Protein AF-A0A6S7J6U7-F1 (afdb_monomer_lite)

Secondary structure (DSSP, 8-state):
-------HHHHHHHHHHHHHH--HHHHHHHHHHH-TTSPPPPHHHHHHHHHHHHHHS--S-GGGGTSSHHHHHHHHHGGG---TTSSSPPPTT-GGGSHIIIIIHHHHHHHHHHS--SSHHHHHT-HHHHHHHH--S--SSS--

Sequence (144 aa):
MVGVQFTTEQHTFLVLEYNKTRSPGRVIERFEERFPDRQPPCTRTILRNFAKYSTHGTSLNRNVGHSGRRHRLQELFRNRVIAFGQPREWPPRSPDLTPCDFFLWGYLKSRVYQTPPQNLEDLRNTESLQKCIHCRGTWFAESC

Radius of gyration: 25.53 Å; chains: 1; bounding box: 52×45×57 Å

Foldseek 3Di:
DPPDDDDQVLLVLLQVQCVVPVDLVRSQVVSCVVCVVDDGDDPVVSVVSNVVCVVPVGSDDPCPPPPPPVVVCCVVQPPNDEDPPDPRHDDPPCLCPDCCSNPVVVVLVVQCVVPPDPDPVSNVPRPSVVVVVPPPDDPDDDDD

Organism: Paramuricea clavata (NCBI:txid317549)

Structure (mmCIF, N/CA/C/O backbone):
data_AF-A0A6S7J6U7-F1
#
_entry.id   AF-A0A6S7J6U7-F1
#
loop_
_atom_site.group_PDB
_atom_site.id
_atom_site.type_symbol
_atom_site.label_atom_id
_atom_site.label_alt_id
_atom_site.label_comp_id
_atom_site.label_asym_id
_atom_site.label_entity_id
_atom_site.label_seq_id
_atom_site.pdbx_PDB_ins_code
_atom_site.Cartn_x
_atom_site.Cartn_y
_atom_site.Cartn_z
_atom_site.occupancy
_atom_site.B_iso_or_equiv
_atom_site.auth_seq_id
_atom_site.auth_comp_id
_atom_site.auth_asym_id
_atom_site.auth_atom_id
_atom_site.pdbx_PDB_model_num
ATOM 1 N N . MET A 1 1 ? 8.834 -22.323 -10.442 1.00 35.00 1 MET A N 1
ATOM 2 C CA . MET A 1 1 ? 9.709 -21.133 -10.349 1.00 35.00 1 MET A CA 1
ATOM 3 C C . MET A 1 1 ? 9.106 -20.177 -9.332 1.00 35.00 1 MET A C 1
ATOM 5 O O . MET A 1 1 ? 8.071 -19.585 -9.613 1.00 35.00 1 MET A O 1
ATOM 9 N N . VAL A 1 2 ? 9.677 -20.090 -8.130 1.00 41.09 2 VAL A N 1
ATOM 10 C CA . VAL A 1 2 ? 9.230 -19.122 -7.118 1.00 41.09 2 VAL A CA 1
ATOM 11 C C . VAL A 1 2 ? 9.641 -17.737 -7.616 1.00 41.09 2 VAL A C 1
ATOM 13 O O . VAL A 1 2 ? 10.824 -17.479 -7.810 1.00 41.09 2 VAL A O 1
ATOM 16 N N . GLY A 1 3 ? 8.671 -16.878 -7.930 1.00 55.16 3 GLY A N 1
ATOM 17 C CA . GLY A 1 3 ? 8.959 -15.528 -8.409 1.00 55.16 3 GLY A CA 1
ATOM 18 C C . GLY A 1 3 ? 9.721 -14.742 -7.345 1.00 55.16 3 GLY A C 1
ATOM 19 O O . GLY A 1 3 ? 9.276 -14.691 -6.198 1.00 55.16 3 GLY A O 1
ATOM 20 N N . VAL A 1 4 ? 10.849 -14.136 -7.724 1.00 65.62 4 VAL A N 1
ATOM 21 C CA . VAL A 1 4 ? 11.633 -13.254 -6.850 1.00 65.62 4 VAL A CA 1
ATOM 22 C C . VAL A 1 4 ? 10.710 -12.142 -6.344 1.00 65.62 4 VAL A C 1
ATOM 24 O O . VAL A 1 4 ? 10.208 -11.331 -7.124 1.00 65.62 4 VAL A O 1
ATOM 27 N N . GLN A 1 5 ? 10.420 -12.151 -5.042 1.00 71.00 5 GLN A N 1
ATOM 28 C CA . GLN A 1 5 ? 9.595 -11.128 -4.406 1.00 71.00 5 GLN A CA 1
ATOM 29 C C . GLN A 1 5 ? 10.475 -9.903 -4.147 1.00 71.00 5 GLN A C 1
ATOM 31 O O . GLN A 1 5 ? 11.359 -9.933 -3.287 1.00 71.00 5 GLN A O 1
ATOM 36 N N . PHE A 1 6 ? 10.244 -8.836 -4.910 1.00 80.50 6 PHE A N 1
ATOM 37 C CA . PHE A 1 6 ? 10.862 -7.538 -4.656 1.00 80.50 6 PHE A CA 1
ATOM 38 C C . PHE A 1 6 ? 10.165 -6.846 -3.482 1.00 80.50 6 PHE A C 1
ATOM 40 O O . PHE A 1 6 ? 8.946 -6.946 -3.309 1.00 80.50 6 PHE A O 1
ATOM 47 N N . THR A 1 7 ? 10.940 -6.128 -2.673 1.00 87.31 7 THR A N 1
ATOM 48 C CA . THR A 1 7 ? 10.410 -5.319 -1.570 1.00 87.31 7 THR A CA 1
ATOM 49 C C . THR A 1 7 ? 9.679 -4.080 -2.098 1.00 87.31 7 THR A C 1
ATOM 51 O O . THR A 1 7 ? 9.798 -3.701 -3.265 1.00 87.31 7 THR A O 1
ATOM 54 N N . THR A 1 8 ? 8.914 -3.408 -1.234 1.00 85.69 8 THR A N 1
ATOM 55 C CA . THR A 1 8 ? 8.260 -2.132 -1.578 1.00 85.69 8 THR A CA 1
ATOM 56 C C . THR A 1 8 ? 9.268 -1.065 -2.006 1.00 85.69 8 THR A C 1
ATOM 58 O O . THR A 1 8 ? 9.010 -0.322 -2.953 1.00 85.69 8 THR A O 1
ATOM 61 N N . GLU A 1 9 ? 10.422 -1.006 -1.341 1.00 89.75 9 GLU A N 1
ATOM 62 C CA . GLU A 1 9 ? 11.507 -0.090 -1.695 1.00 89.75 9 GLU A CA 1
ATOM 63 C C . GLU A 1 9 ? 12.023 -0.376 -3.108 1.00 89.75 9 GLU A C 1
ATOM 65 O O . GLU A 1 9 ? 12.062 0.524 -3.944 1.00 89.75 9 GLU A O 1
ATOM 70 N N . GLN A 1 10 ? 12.309 -1.644 -3.413 1.00 91.19 10 GLN A N 1
ATOM 71 C CA . GLN A 1 10 ? 12.780 -2.062 -4.732 1.00 91.19 10 GLN A CA 1
ATOM 72 C C . GLN A 1 10 ? 11.751 -1.744 -5.819 1.00 91.19 10 GLN A C 1
ATOM 74 O O . GLN A 1 10 ? 12.098 -1.148 -6.831 1.00 91.19 10 GLN A O 1
ATOM 79 N N . HIS A 1 11 ? 10.467 -2.051 -5.609 1.00 90.81 11 HIS A N 1
ATOM 80 C CA . HIS A 1 11 ? 9.417 -1.675 -6.562 1.00 90.81 11 HIS A CA 1
ATOM 81 C C . HIS A 1 11 ? 9.345 -0.162 -6.797 1.00 90.81 11 HIS A C 1
ATOM 83 O O . HIS A 1 11 ? 9.161 0.276 -7.932 1.00 90.81 11 HIS A O 1
ATOM 89 N N . THR A 1 12 ? 9.490 0.632 -5.736 1.00 91.94 12 THR A N 1
ATOM 90 C CA . THR A 1 12 ? 9.458 2.096 -5.825 1.00 91.94 12 THR A CA 1
ATOM 91 C C . THR A 1 12 ? 10.659 2.614 -6.610 1.00 91.94 12 THR A C 1
ATOM 93 O O . THR A 1 12 ? 10.487 3.434 -7.510 1.00 91.94 12 THR A O 1
ATOM 96 N N . PHE A 1 13 ? 11.846 2.063 -6.358 1.00 94.81 13 PHE A N 1
ATOM 97 C CA . PHE A 1 13 ? 13.054 2.372 -7.115 1.00 94.81 13 PHE A CA 1
ATOM 98 C C . PHE A 1 13 ? 12.871 2.119 -8.618 1.00 94.81 13 PHE A C 1
ATOM 100 O O . PHE A 1 13 ? 13.121 3.014 -9.422 1.00 94.81 13 PHE A O 1
ATOM 107 N N . LEU A 1 14 ? 12.357 0.943 -9.003 1.00 94.00 14 LEU A N 1
ATOM 108 C CA . LEU A 1 14 ? 12.155 0.597 -10.418 1.00 94.00 14 LEU A CA 1
ATOM 109 C C . LEU A 1 14 ? 11.232 1.580 -11.136 1.00 94.00 14 LEU A C 1
ATOM 111 O O . LEU A 1 14 ? 11.512 1.977 -12.265 1.00 94.00 14 LEU A O 1
ATOM 115 N N . VAL A 1 15 ? 10.135 1.973 -10.488 1.00 93.81 15 VAL A N 1
ATOM 116 C CA . VAL A 1 15 ? 9.171 2.918 -11.062 1.00 93.81 15 VAL A CA 1
ATOM 117 C C . VAL A 1 15 ? 9.792 4.306 -11.212 1.00 93.81 15 VAL A C 1
ATOM 119 O O . VAL A 1 15 ? 9.669 4.912 -12.277 1.00 93.81 15 VAL A O 1
ATOM 122 N N . LEU A 1 16 ? 10.466 4.806 -10.173 1.00 94.06 16 LEU A N 1
ATOM 123 C CA . LEU A 1 16 ? 11.051 6.147 -10.176 1.00 94.06 16 LEU A CA 1
ATOM 124 C C . LEU A 1 16 ? 12.191 6.272 -11.189 1.00 94.06 16 LEU A C 1
ATOM 126 O O . LEU A 1 16 ? 12.216 7.228 -11.963 1.00 94.06 16 LEU A O 1
ATOM 130 N N . GLU A 1 17 ? 13.105 5.305 -11.226 1.00 96.12 17 GLU A N 1
ATOM 131 C CA . GLU A 1 17 ? 14.232 5.341 -12.158 1.00 96.12 17 GLU A CA 1
ATOM 132 C C . GLU A 1 17 ? 13.782 5.143 -13.606 1.00 96.12 17 GLU A C 1
ATOM 134 O O . GLU A 1 17 ? 14.288 5.821 -14.504 1.00 96.12 17 GLU A O 1
ATOM 139 N N . TYR A 1 18 ? 12.773 4.300 -13.852 1.00 95.88 18 TYR A N 1
ATOM 140 C CA . TYR A 1 18 ? 12.205 4.174 -15.192 1.00 95.88 18 TYR A CA 1
ATOM 141 C C . TYR A 1 18 ? 11.491 5.457 -15.631 1.00 95.88 18 TYR A C 1
ATOM 143 O O . TYR A 1 18 ? 11.615 5.859 -16.787 1.00 95.88 18 TYR A O 1
ATOM 151 N N . ASN A 1 19 ? 10.795 6.147 -14.722 1.00 94.19 19 ASN A N 1
ATOM 152 C CA . ASN A 1 19 ? 10.131 7.409 -15.046 1.00 94.19 19 ASN A CA 1
ATOM 153 C C . ASN A 1 19 ? 11.130 8.508 -15.449 1.00 94.19 19 ASN A C 1
ATOM 155 O O . ASN A 1 19 ? 10.842 9.284 -16.358 1.00 94.19 19 ASN A O 1
ATOM 159 N N . LYS A 1 20 ? 12.310 8.538 -14.812 1.00 94.56 20 LYS A N 1
ATOM 160 C CA . LYS A 1 20 ? 13.395 9.484 -15.127 1.00 94.56 20 LYS A CA 1
ATOM 161 C C . LYS A 1 20 ? 14.112 9.154 -16.435 1.00 94.56 20 LYS A C 1
ATOM 163 O O . LYS A 1 20 ? 14.378 10.045 -17.230 1.00 94.56 20 LYS A O 1
ATOM 168 N N . THR A 1 21 ? 14.471 7.887 -16.636 1.00 94.00 21 THR A N 1
ATOM 169 C CA . THR A 1 21 ? 15.404 7.484 -17.704 1.00 94.00 21 THR A CA 1
ATOM 170 C C . THR A 1 21 ? 14.715 6.953 -1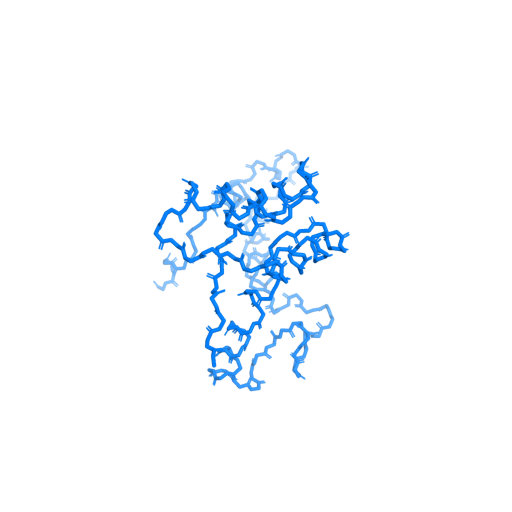8.957 1.00 94.00 21 THR A C 1
ATOM 172 O O . THR A 1 21 ? 15.333 6.921 -20.017 1.00 94.00 21 THR A O 1
ATOM 175 N N . ARG A 1 22 ? 13.464 6.480 -18.840 1.00 94.50 22 ARG A N 1
ATOM 176 C CA . ARG A 1 22 ? 12.705 5.763 -19.884 1.00 94.50 22 ARG A CA 1
ATOM 177 C C . ARG A 1 22 ? 13.464 4.590 -20.525 1.00 94.50 22 ARG A C 1
ATOM 179 O O . ARG A 1 22 ? 13.072 4.108 -21.584 1.00 94.50 22 ARG A O 1
ATOM 186 N N . SER A 1 23 ? 14.507 4.082 -19.865 1.00 95.81 23 SER A N 1
ATOM 187 C CA . SER A 1 23 ? 15.387 3.033 -20.380 1.00 95.81 23 SER A CA 1
ATOM 188 C C . SER A 1 23 ? 15.525 1.900 -19.362 1.00 95.81 23 SER A C 1
ATOM 190 O O . SER A 1 23 ? 16.107 2.108 -18.297 1.00 95.81 23 SER A O 1
ATOM 192 N N . PRO A 1 24 ? 15.044 0.679 -19.666 1.00 95.00 24 PRO A N 1
ATOM 193 C CA . PRO A 1 24 ? 15.195 -0.459 -18.764 1.00 95.00 24 PRO A CA 1
ATOM 194 C C . PRO A 1 24 ? 16.659 -0.795 -18.466 1.00 95.00 24 PRO A C 1
ATOM 196 O O . PRO A 1 24 ? 16.960 -1.176 -17.344 1.00 95.00 24 PRO A O 1
ATOM 199 N N . GLY A 1 25 ? 17.567 -0.615 -19.433 1.00 95.62 25 GLY A N 1
ATOM 200 C CA . GLY A 1 25 ? 18.998 -0.872 -19.236 1.00 95.62 25 GLY A CA 1
ATOM 201 C C . GLY A 1 25 ? 19.612 0.028 -18.161 1.00 95.62 25 GLY A C 1
ATOM 202 O O . GLY A 1 25 ? 20.305 -0.463 -17.279 1.00 95.62 25 GLY A O 1
ATOM 203 N N . ARG A 1 26 ? 19.265 1.323 -18.159 1.00 95.69 26 ARG A N 1
ATOM 204 C CA . ARG A 1 26 ? 19.715 2.271 -17.122 1.00 95.69 26 ARG A CA 1
ATOM 205 C C . ARG A 1 26 ? 19.124 1.972 -15.749 1.00 95.69 26 ARG A C 1
ATOM 207 O O . ARG A 1 26 ? 19.777 2.191 -14.736 1.00 95.69 26 ARG A O 1
ATOM 214 N N . VAL A 1 27 ? 17.891 1.472 -15.707 1.00 96.25 27 VAL A N 1
ATOM 215 C CA . VAL A 1 27 ? 17.259 1.047 -14.451 1.00 96.25 27 VAL A CA 1
ATOM 216 C C . VAL A 1 27 ? 17.956 -0.183 -13.879 1.00 96.25 27 VAL A C 1
ATOM 218 O O . VAL A 1 27 ? 18.118 -0.249 -12.669 1.00 96.25 27 VAL A O 1
ATOM 221 N N . ILE A 1 28 ? 18.371 -1.133 -14.724 1.00 95.38 28 ILE A N 1
ATOM 222 C CA . ILE A 1 28 ? 19.113 -2.330 -14.301 1.00 95.38 28 ILE A CA 1
ATOM 223 C C . ILE A 1 28 ? 20.473 -1.935 -13.730 1.00 95.38 28 ILE A C 1
ATOM 225 O O . ILE A 1 28 ? 20.745 -2.269 -12.585 1.00 95.38 28 ILE A O 1
ATOM 229 N N . GLU A 1 29 ? 21.255 -1.152 -14.477 1.00 95.19 29 GLU A N 1
ATOM 230 C CA . GLU A 1 29 ? 22.570 -0.646 -14.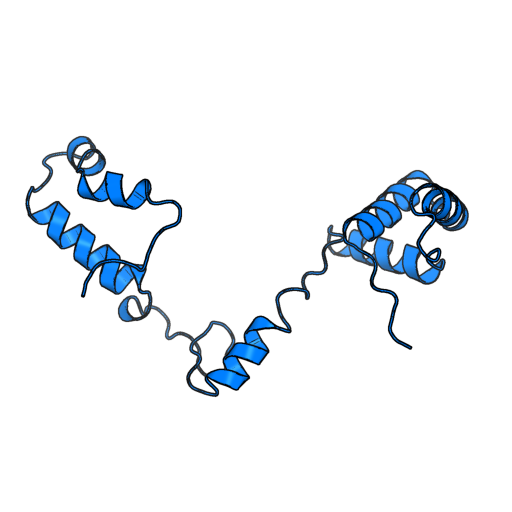051 1.00 95.19 29 GLU A CA 1
ATOM 231 C C . GLU A 1 29 ? 22.484 0.037 -12.675 1.00 95.19 29 GLU A C 1
ATOM 233 O O . GLU A 1 29 ? 23.140 -0.368 -11.718 1.00 95.19 29 GLU A O 1
ATOM 238 N N . ARG A 1 30 ? 21.560 0.994 -12.515 1.00 95.19 30 ARG A N 1
ATOM 239 C CA . ARG A 1 30 ? 21.362 1.689 -11.232 1.00 95.19 30 ARG A CA 1
ATOM 240 C C . ARG A 1 30 ? 20.801 0.793 -10.129 1.00 95.19 30 ARG A C 1
ATOM 242 O O . ARG A 1 30 ? 21.010 1.067 -8.948 1.00 95.19 30 ARG A O 1
ATOM 249 N N . PHE A 1 31 ? 20.038 -0.241 -10.480 1.00 95.38 31 PHE A N 1
ATOM 250 C CA . PHE A 1 31 ? 19.523 -1.198 -9.503 1.00 95.38 31 PHE A CA 1
ATOM 251 C C . PHE A 1 31 ? 20.649 -2.066 -8.947 1.00 95.38 31 PHE A C 1
ATOM 253 O O . PHE A 1 31 ? 20.678 -2.294 -7.742 1.00 95.38 31 PHE A O 1
ATOM 260 N N . GLU A 1 32 ? 21.573 -2.508 -9.798 1.00 94.88 32 GLU A N 1
ATOM 261 C CA . GLU A 1 32 ? 22.758 -3.275 -9.403 1.00 94.88 32 GLU A CA 1
ATOM 262 C C . GLU A 1 32 ? 23.684 -2.445 -8.507 1.00 94.88 32 GLU A C 1
ATOM 264 O O . GLU A 1 32 ? 24.123 -2.933 -7.469 1.00 94.88 32 GLU A O 1
ATOM 269 N N . GLU A 1 33 ? 23.891 -1.165 -8.836 1.00 94.25 33 GLU A N 1
ATOM 270 C CA . GLU A 1 33 ? 24.649 -0.231 -7.990 1.00 94.25 33 GLU A CA 1
ATOM 271 C C . GLU A 1 33 ? 24.011 -0.046 -6.605 1.00 94.25 33 GLU A C 1
ATOM 273 O O . GLU A 1 33 ? 24.702 0.039 -5.589 1.00 94.25 33 GLU A O 1
ATOM 278 N N . ARG A 1 34 ? 22.676 0.042 -6.547 1.00 93.94 34 ARG A N 1
ATOM 279 C CA . ARG A 1 34 ? 21.947 0.335 -5.306 1.00 93.94 34 ARG A CA 1
ATOM 280 C C . ARG A 1 34 ? 21.697 -0.901 -4.441 1.00 93.94 34 ARG A C 1
ATOM 282 O O . ARG A 1 34 ? 21.610 -0.768 -3.221 1.00 93.94 34 ARG A O 1
ATOM 289 N N . PHE A 1 35 ? 21.535 -2.071 -5.052 1.00 93.81 35 PHE A N 1
ATOM 290 C CA . PHE A 1 35 ? 21.178 -3.323 -4.385 1.00 93.81 35 PHE A CA 1
ATOM 291 C C . PHE A 1 35 ? 22.108 -4.468 -4.836 1.00 93.81 35 PHE A C 1
ATOM 293 O O . PHE A 1 35 ? 21.640 -5.399 -5.495 1.00 93.81 35 PHE A O 1
ATOM 300 N N . PRO A 1 36 ? 23.400 -4.444 -4.454 1.00 88.94 36 PRO A N 1
ATOM 301 C CA . PRO A 1 36 ? 24.400 -5.403 -4.940 1.00 88.94 36 PRO A CA 1
ATOM 302 C C . PRO A 1 36 ? 24.113 -6.855 -4.522 1.00 88.94 36 PRO A C 1
ATOM 304 O O . PRO A 1 36 ? 24.426 -7.787 -5.256 1.00 88.94 36 PRO A O 1
ATOM 307 N N . ASP A 1 37 ? 23.443 -7.067 -3.385 1.00 89.38 37 ASP A N 1
ATOM 308 C CA . ASP A 1 37 ? 23.092 -8.405 -2.875 1.00 89.38 37 ASP A CA 1
ATOM 309 C C . ASP A 1 37 ? 21.868 -9.031 -3.569 1.00 89.38 37 ASP A C 1
ATOM 311 O O . ASP A 1 37 ? 21.345 -10.068 -3.144 1.00 89.38 37 ASP A O 1
ATOM 315 N N . ARG A 1 38 ? 21.317 -8.374 -4.594 1.00 86.69 38 ARG A N 1
ATOM 316 C CA . ARG A 1 38 ? 20.059 -8.774 -5.228 1.00 86.69 38 ARG A CA 1
ATOM 317 C C . ARG A 1 38 ? 20.245 -9.025 -6.708 1.00 86.69 38 ARG A C 1
ATOM 319 O O . ARG A 1 38 ? 20.919 -8.286 -7.409 1.00 86.69 38 ARG A O 1
ATOM 326 N N . GLN A 1 39 ? 19.553 -10.053 -7.198 1.00 88.06 39 GLN A N 1
ATOM 327 C CA . GLN A 1 39 ? 19.504 -10.300 -8.631 1.00 88.06 39 GLN A CA 1
ATOM 328 C C . GLN A 1 39 ? 18.808 -9.138 -9.355 1.00 88.06 39 GLN A C 1
ATOM 330 O O . GLN A 1 39 ? 17.720 -8.719 -8.928 1.00 88.06 39 GLN A O 1
ATOM 335 N N . PRO A 1 40 ? 19.394 -8.652 -10.462 1.00 89.62 40 PRO A N 1
ATOM 336 C CA . PRO A 1 40 ? 18.820 -7.577 -11.246 1.00 89.62 40 PRO A CA 1
ATOM 337 C C . PRO A 1 40 ? 17.470 -7.989 -11.849 1.00 89.62 40 PRO A C 1
ATOM 339 O O . PRO A 1 40 ? 17.278 -9.129 -12.289 1.00 89.62 40 PRO A O 1
ATOM 342 N N . PRO A 1 41 ? 16.494 -7.072 -11.894 1.00 91.62 41 PRO A N 1
ATOM 343 C CA . PRO A 1 41 ? 15.209 -7.335 -12.512 1.00 91.62 41 PRO A CA 1
ATOM 344 C C . PRO A 1 41 ? 15.345 -7.391 -14.031 1.00 91.62 41 PRO A C 1
ATOM 346 O O . PRO A 1 41 ? 15.969 -6.542 -14.658 1.00 91.62 41 PRO A O 1
ATOM 349 N N . CYS A 1 42 ? 14.652 -8.334 -14.660 1.00 92.62 42 CYS A N 1
ATOM 350 C CA . CYS A 1 42 ? 14.546 -8.332 -16.113 1.00 92.62 42 CYS A CA 1
ATOM 351 C C . CYS A 1 42 ? 13.661 -7.177 -16.620 1.00 92.62 42 CYS A C 1
ATOM 353 O O . CYS A 1 42 ? 12.756 -6.698 -15.925 1.00 92.62 42 CYS A O 1
ATOM 355 N N . THR A 1 43 ? 13.844 -6.794 -17.885 1.00 93.25 43 THR A N 1
ATOM 356 C CA . THR A 1 43 ? 13.076 -5.730 -18.556 1.00 93.25 43 THR A CA 1
ATOM 357 C C . THR A 1 43 ? 11.564 -5.898 -18.412 1.00 93.25 43 THR A C 1
ATOM 359 O O . THR A 1 43 ? 10.857 -4.941 -18.098 1.00 93.25 43 THR A O 1
ATOM 362 N N . ARG A 1 44 ? 11.052 -7.129 -18.561 1.00 93.94 44 ARG A N 1
ATOM 363 C CA . ARG A 1 44 ? 9.622 -7.437 -18.384 1.00 93.94 44 ARG A CA 1
ATOM 364 C C . ARG A 1 44 ? 9.127 -7.057 -16.985 1.00 93.94 44 ARG A C 1
ATOM 366 O O . ARG A 1 44 ? 8.018 -6.547 -16.852 1.00 93.94 44 ARG A O 1
ATOM 373 N N . THR A 1 45 ? 9.933 -7.285 -15.950 1.00 92.00 45 THR A N 1
ATOM 374 C CA . THR A 1 45 ? 9.586 -6.935 -14.566 1.00 92.00 45 THR A CA 1
ATOM 375 C C . THR A 1 45 ? 9.517 -5.426 -14.376 1.00 92.00 45 THR A C 1
ATOM 377 O O . THR A 1 45 ? 8.570 -4.946 -13.755 1.00 92.00 45 THR A O 1
ATOM 380 N N . ILE A 1 46 ? 10.466 -4.676 -14.938 1.00 93.12 46 ILE A N 1
ATOM 381 C CA . ILE A 1 46 ? 10.497 -3.207 -14.862 1.00 93.12 46 ILE A CA 1
ATOM 382 C C . ILE A 1 46 ? 9.245 -2.623 -15.523 1.00 93.12 46 ILE A C 1
ATOM 384 O O . ILE A 1 46 ? 8.486 -1.892 -14.886 1.00 93.12 46 ILE A O 1
ATOM 388 N N . LEU A 1 47 ? 8.971 -3.030 -16.765 1.00 94.00 47 LEU A N 1
ATOM 389 C CA . LEU A 1 47 ? 7.823 -2.545 -17.534 1.00 94.00 47 LEU A CA 1
ATOM 390 C C . LEU A 1 47 ? 6.489 -2.919 -16.878 1.00 94.00 47 LEU A C 1
ATOM 392 O O . LEU A 1 47 ? 5.592 -2.085 -16.788 1.00 94.00 47 LEU A O 1
ATOM 396 N N . ARG A 1 48 ? 6.361 -4.146 -16.357 1.00 91.19 48 ARG A N 1
ATOM 397 C CA . ARG A 1 48 ? 5.156 -4.582 -15.636 1.00 91.19 48 ARG A CA 1
ATOM 398 C C . ARG A 1 48 ? 4.911 -3.745 -14.381 1.00 91.19 48 ARG A C 1
ATOM 400 O O . ARG A 1 48 ? 3.769 -3.381 -14.111 1.00 91.19 48 ARG A O 1
ATOM 407 N N . ASN A 1 49 ? 5.956 -3.452 -13.608 1.00 89.69 49 ASN A N 1
ATOM 408 C CA . ASN A 1 49 ? 5.834 -2.620 -12.412 1.00 89.69 49 ASN A CA 1
ATOM 409 C C . ASN A 1 49 ? 5.448 -1.181 -12.761 1.00 89.69 49 ASN A C 1
ATOM 411 O O . ASN A 1 49 ? 4.558 -0.622 -12.120 1.00 89.69 49 ASN A O 1
ATOM 415 N N . PHE A 1 50 ? 6.042 -0.615 -13.812 1.00 92.75 50 PHE A N 1
ATOM 416 C CA . PHE A 1 50 ? 5.677 0.712 -14.291 1.00 92.75 50 PHE A CA 1
ATOM 417 C C . PHE A 1 50 ? 4.231 0.770 -14.799 1.00 92.75 50 PHE A C 1
ATOM 419 O O . PHE A 1 50 ? 3.479 1.642 -14.380 1.00 92.75 50 PHE A O 1
ATOM 426 N N . ALA A 1 51 ? 3.797 -0.189 -15.622 1.00 90.69 51 ALA A N 1
ATOM 427 C CA . ALA A 1 51 ? 2.416 -0.260 -16.104 1.00 90.69 51 ALA A CA 1
ATOM 428 C C . ALA A 1 51 ? 1.412 -0.383 -14.946 1.00 90.69 51 ALA A C 1
ATOM 430 O O . ALA A 1 51 ? 0.384 0.300 -14.916 1.00 90.69 51 ALA A O 1
ATOM 431 N N . LYS A 1 52 ? 1.741 -1.205 -13.940 1.00 87.44 52 LYS A N 1
ATOM 432 C CA . LYS A 1 52 ? 0.934 -1.342 -12.725 1.00 87.44 52 LYS A CA 1
ATOM 433 C C . LYS A 1 52 ? 0.818 -0.012 -11.979 1.00 87.44 52 LYS A C 1
ATOM 435 O O . LYS A 1 52 ? -0.297 0.362 -11.615 1.00 87.44 52 LYS A O 1
ATOM 440 N N . TYR A 1 53 ? 1.933 0.696 -11.791 1.00 89.38 53 TYR A N 1
ATOM 441 C CA . TYR A 1 53 ? 1.951 2.022 -11.174 1.00 89.38 53 TYR A CA 1
ATOM 442 C C . TYR A 1 53 ? 1.155 3.042 -11.992 1.00 89.38 53 TYR A C 1
ATOM 444 O O . TYR A 1 53 ? 0.314 3.731 -11.431 1.00 89.38 53 TYR A O 1
ATOM 452 N N . SER A 1 54 ? 1.338 3.080 -13.312 1.00 87.44 54 SER A N 1
ATOM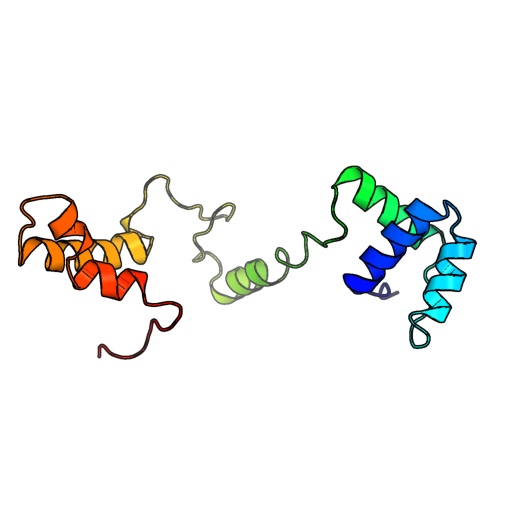 453 C CA . SER A 1 54 ? 0.618 3.993 -14.205 1.00 87.44 54 SER A CA 1
ATOM 454 C C . SER A 1 54 ? -0.897 3.788 -14.159 1.00 87.44 54 SER A C 1
ATOM 456 O O . SER A 1 54 ? -1.644 4.739 -14.344 1.00 87.44 54 SER A O 1
ATOM 458 N N . THR A 1 55 ? -1.351 2.556 -13.915 1.00 87.56 55 THR A N 1
ATOM 459 C CA . THR A 1 55 ? -2.781 2.224 -13.840 1.00 87.56 55 THR A CA 1
ATOM 460 C C . THR A 1 55 ? -3.372 2.530 -12.460 1.00 87.56 55 THR A C 1
ATOM 462 O O . THR A 1 55 ? -4.489 3.023 -12.359 1.00 87.56 55 THR A O 1
ATOM 465 N N . HIS A 1 56 ? -2.648 2.219 -11.380 1.00 83.25 56 HIS A N 1
ATOM 466 C CA . HIS A 1 56 ? -3.198 2.239 -10.015 1.00 83.25 56 HIS A CA 1
ATOM 467 C C . HIS A 1 56 ? -2.703 3.407 -9.153 1.00 83.25 56 HIS A C 1
ATOM 469 O O . HIS A 1 56 ? -3.151 3.551 -8.016 1.00 83.25 56 HIS A O 1
ATOM 475 N N . GLY A 1 57 ? -1.725 4.177 -9.630 1.00 84.25 57 GLY A N 1
ATOM 476 C CA . GLY A 1 57 ? -1.047 5.230 -8.871 1.00 84.25 57 GLY A CA 1
ATOM 477 C C . GLY A 1 57 ? -0.223 4.724 -7.681 1.00 84.25 57 GLY A C 1
ATOM 478 O O . GLY A 1 57 ? 0.187 5.516 -6.838 1.00 84.25 57 GLY A O 1
ATOM 479 N N . THR A 1 58 ? 0.003 3.410 -7.553 1.00 80.38 58 THR A N 1
ATOM 480 C CA . THR A 1 58 ? 0.700 2.834 -6.395 1.00 80.38 58 THR A CA 1
ATOM 481 C C . THR A 1 58 ? 1.560 1.624 -6.754 1.00 80.38 58 THR A C 1
ATOM 483 O O . THR A 1 58 ? 1.160 0.758 -7.534 1.00 80.38 58 THR A O 1
ATOM 486 N N . SER A 1 59 ? 2.753 1.562 -6.156 1.00 75.56 59 SER A N 1
ATOM 487 C CA . SER A 1 59 ? 3.658 0.406 -6.185 1.00 75.56 59 SER A CA 1
ATOM 488 C C . SER A 1 59 ? 3.322 -0.631 -5.103 1.00 75.56 59 SER A C 1
ATOM 490 O O . SER A 1 59 ? 3.864 -1.738 -5.117 1.00 75.56 59 SER A O 1
ATOM 492 N N . LEU A 1 60 ? 2.402 -0.315 -4.180 1.00 68.44 60 LEU A N 1
ATOM 493 C CA . LEU A 1 60 ? 2.020 -1.207 -3.090 1.00 68.44 60 LEU A CA 1
ATOM 494 C C . LEU A 1 60 ? 1.241 -2.416 -3.608 1.00 68.44 60 LEU A C 1
ATOM 496 O O . LEU A 1 60 ? 0.346 -2.330 -4.455 1.00 68.44 60 LEU A O 1
ATOM 500 N N . ASN A 1 61 ? 1.556 -3.583 -3.053 1.00 62.78 61 ASN A N 1
ATOM 501 C CA . ASN A 1 61 ? 0.763 -4.772 -3.290 1.00 62.78 61 ASN A CA 1
ATOM 502 C C . ASN A 1 61 ? -0.504 -4.725 -2.418 1.00 62.78 61 ASN A C 1
ATOM 504 O O . ASN A 1 61 ? -0.492 -5.161 -1.270 1.00 62.78 61 ASN A O 1
ATOM 508 N N . ARG A 1 62 ? -1.613 -4.231 -2.990 1.00 57.97 62 ARG A N 1
ATOM 509 C CA . ARG A 1 62 ? -2.946 -4.242 -2.352 1.00 57.97 62 ARG A CA 1
ATOM 510 C C . ARG A 1 62 ? -3.401 -5.647 -1.914 1.00 57.97 62 ARG A C 1
ATOM 512 O O . ARG A 1 62 ? -4.258 -5.760 -1.046 1.00 57.97 62 ARG A O 1
ATOM 519 N N . ASN A 1 63 ? -2.791 -6.714 -2.438 1.00 55.50 63 ASN A N 1
ATOM 520 C CA . ASN A 1 63 ? -3.141 -8.094 -2.097 1.00 55.50 63 ASN A CA 1
ATOM 521 C C . ASN A 1 63 ? -2.420 -8.630 -0.843 1.00 55.50 63 ASN A C 1
ATOM 523 O O . ASN A 1 63 ? -2.778 -9.709 -0.379 1.00 55.50 63 ASN A O 1
ATOM 527 N N . VAL A 1 64 ? -1.459 -7.901 -0.250 1.00 53.44 64 VAL A N 1
ATOM 528 C CA . VAL A 1 64 ? -0.695 -8.358 0.942 1.00 53.44 64 VAL A CA 1
ATOM 529 C C . VAL A 1 64 ? -1.576 -8.526 2.191 1.00 53.44 64 VAL A C 1
ATOM 531 O O . VAL A 1 64 ? -1.211 -9.251 3.110 1.00 53.44 64 VAL A O 1
ATOM 534 N N . GLY A 1 65 ? -2.778 -7.943 2.215 1.00 48.12 65 GLY A N 1
ATOM 535 C CA . GLY A 1 65 ? -3.730 -8.102 3.322 1.00 48.12 65 GLY A CA 1
ATOM 536 C C . GLY A 1 65 ? -4.881 -9.082 3.077 1.00 48.12 65 GLY A C 1
ATOM 537 O O . GLY A 1 65 ? -5.585 -9.428 4.027 1.00 48.12 65 GLY A O 1
ATOM 538 N N . HIS A 1 66 ? -5.112 -9.526 1.837 1.00 52.88 66 HIS A N 1
ATOM 539 C CA . HIS A 1 66 ? -6.365 -10.211 1.496 1.00 52.88 66 HIS A CA 1
ATOM 540 C C . HIS A 1 66 ? -6.308 -11.734 1.591 1.00 52.88 66 HIS A C 1
ATOM 542 O O . HIS A 1 66 ? -7.325 -12.341 1.919 1.00 52.88 66 HIS A O 1
ATOM 548 N N . SER A 1 67 ? -5.150 -12.353 1.371 1.00 55.88 67 SER A N 1
ATOM 549 C CA . SER A 1 67 ? -5.057 -13.815 1.291 1.00 55.88 67 SER A CA 1
ATOM 550 C C . SER A 1 67 ? -4.764 -14.508 2.627 1.00 55.88 67 SER A C 1
ATOM 552 O O . SER A 1 67 ? -5.182 -15.643 2.810 1.00 55.88 67 SER A O 1
ATOM 554 N N . GLY A 1 68 ? -4.105 -13.849 3.589 1.00 55.75 68 GLY A N 1
ATOM 555 C CA . GLY A 1 68 ? -3.670 -14.507 4.833 1.00 55.75 68 GLY A CA 1
ATOM 556 C C . GLY A 1 68 ? -4.668 -14.442 5.995 1.00 55.75 68 GLY A C 1
ATOM 557 O O . GLY A 1 68 ? -5.006 -15.459 6.596 1.00 55.75 68 GLY A O 1
ATOM 558 N N . ARG A 1 69 ? -5.167 -13.243 6.335 1.00 56.06 69 ARG A N 1
ATOM 559 C CA . ARG A 1 69 ? -6.036 -13.057 7.518 1.00 56.06 69 ARG A CA 1
ATOM 560 C C . ARG A 1 69 ? -7.428 -13.649 7.333 1.00 56.06 69 ARG A C 1
ATOM 562 O O . ARG A 1 69 ? -7.935 -14.282 8.250 1.00 56.06 69 ARG A O 1
ATOM 569 N N . ARG A 1 70 ? -8.035 -13.462 6.158 1.00 58.34 70 ARG A N 1
ATOM 570 C CA . ARG A 1 70 ? -9.374 -13.998 5.868 1.00 58.34 70 ARG A CA 1
ATOM 571 C C . ARG A 1 70 ? -9.372 -15.523 5.856 1.00 58.34 70 ARG A C 1
ATOM 573 O O . ARG A 1 70 ? -10.217 -16.115 6.513 1.00 58.34 70 ARG A O 1
ATOM 580 N N . HIS A 1 71 ? -8.382 -16.136 5.207 1.00 64.06 71 HIS A N 1
ATOM 581 C CA . HIS A 1 71 ? -8.256 -17.591 5.161 1.00 64.06 71 HIS A CA 1
ATOM 582 C C . HIS A 1 71 ? -8.044 -18.190 6.555 1.00 64.06 71 HIS A C 1
ATOM 584 O O . HIS A 1 71 ? -8.746 -19.115 6.938 1.00 64.06 71 HIS A O 1
ATOM 590 N N . ARG A 1 72 ? -7.153 -17.607 7.368 1.00 68.00 72 ARG A N 1
ATOM 591 C CA . ARG A 1 72 ? -6.897 -18.097 8.730 1.00 68.00 72 ARG A CA 1
ATOM 592 C C . ARG A 1 72 ? -8.118 -17.969 9.647 1.00 68.00 72 ARG A C 1
ATOM 594 O O . ARG A 1 72 ? -8.364 -18.846 10.465 1.00 68.00 72 ARG A O 1
ATOM 601 N N . LEU A 1 73 ? -8.900 -16.896 9.516 1.00 69.19 73 LEU A N 1
ATOM 602 C CA . LEU A 1 73 ? -10.151 -16.741 10.267 1.00 69.19 73 LEU A CA 1
ATOM 603 C C . LEU A 1 73 ? -11.219 -17.741 9.805 1.00 69.19 73 LEU A C 1
ATOM 605 O O . LEU A 1 73 ? -11.908 -18.314 10.644 1.00 69.19 73 LEU A O 1
ATOM 609 N N . GLN A 1 74 ? -11.327 -17.987 8.498 1.00 71.12 74 GLN A N 1
ATOM 610 C CA . GLN A 1 74 ? -12.203 -19.027 7.951 1.00 71.12 74 GLN A CA 1
ATOM 611 C C . GLN A 1 74 ? -11.766 -20.433 8.390 1.00 71.12 74 GLN A C 1
ATOM 613 O O . GLN A 1 74 ? -12.610 -21.263 8.690 1.00 71.12 74 GLN A O 1
ATOM 618 N N . GLU A 1 75 ? -10.470 -20.710 8.492 1.00 76.94 75 GLU A N 1
ATOM 619 C CA . GLU A 1 75 ? -9.958 -21.999 8.964 1.00 76.94 75 GLU A CA 1
ATOM 620 C C . GLU A 1 75 ? -10.271 -22.224 10.452 1.00 76.94 75 GLU A C 1
ATOM 622 O O . GLU A 1 75 ? -10.805 -23.266 10.833 1.00 76.94 75 GLU A O 1
ATOM 627 N N . LEU A 1 76 ? -10.005 -21.214 11.287 1.00 81.12 76 LEU A N 1
ATOM 628 C CA . LEU A 1 76 ? -10.181 -21.299 12.739 1.00 81.12 76 LEU A CA 1
ATOM 629 C C . LEU A 1 76 ? -11.653 -21.277 13.166 1.00 81.12 76 LEU A C 1
ATOM 631 O O . LEU A 1 76 ? -12.050 -22.005 14.073 1.00 81.12 76 LEU A O 1
ATOM 635 N N . PHE A 1 77 ? -12.469 -20.441 12.524 1.00 78.50 77 PHE A N 1
ATOM 636 C CA . PHE A 1 77 ? -13.842 -20.172 12.958 1.00 78.50 77 PHE A CA 1
ATOM 637 C C . PHE A 1 77 ? -14.902 -20.635 11.951 1.00 78.50 77 PHE A C 1
ATOM 639 O O . PHE A 1 77 ? -16.096 -20.564 12.251 1.00 78.50 77 PHE A O 1
ATOM 646 N N . ARG A 1 78 ? -14.500 -21.165 10.786 1.00 81.00 78 ARG A N 1
ATOM 647 C CA . ARG A 1 78 ? -15.389 -21.716 9.748 1.00 81.00 78 ARG A CA 1
ATOM 648 C C . ARG A 1 78 ? -16.530 -20.745 9.427 1.00 81.00 78 ARG A C 1
ATOM 650 O O . ARG A 1 78 ? -16.306 -19.571 9.141 1.00 81.00 78 ARG A O 1
ATOM 657 N N . ASN A 1 79 ? -17.766 -21.219 9.553 1.00 75.06 79 ASN A N 1
ATOM 658 C CA . ASN A 1 79 ? -18.993 -20.487 9.236 1.00 75.06 79 ASN A CA 1
ATOM 659 C C . ASN A 1 79 ? -19.422 -19.511 10.350 1.00 75.06 79 ASN A C 1
ATOM 661 O O . ASN A 1 79 ? -20.517 -18.955 10.293 1.00 75.06 79 ASN A O 1
ATOM 665 N N . ARG A 1 80 ? -18.605 -19.339 11.399 1.00 75.44 80 ARG A N 1
ATOM 666 C CA . ARG A 1 80 ? -18.896 -18.448 12.535 1.00 75.44 80 ARG A CA 1
ATOM 667 C C . ARG A 1 80 ? -18.307 -17.048 12.357 1.00 75.44 80 ARG A C 1
ATOM 669 O O . ARG A 1 80 ? -18.545 -16.189 13.198 1.00 75.44 80 ARG A O 1
ATOM 676 N N . VAL A 1 81 ? -17.557 -16.808 11.282 1.00 77.00 81 VAL A N 1
ATOM 677 C CA . VAL A 1 81 ? -17.029 -15.478 10.961 1.00 77.00 81 VAL A CA 1
ATOM 678 C C . VAL A 1 81 ? -18.149 -14.615 10.390 1.00 77.00 81 VAL A C 1
ATOM 680 O O . VAL A 1 81 ? -18.707 -14.938 9.343 1.00 77.00 81 VAL A O 1
ATOM 683 N N . ILE A 1 82 ? -18.442 -13.502 11.062 1.00 76.69 82 ILE A N 1
ATOM 684 C CA . ILE A 1 82 ? -19.336 -12.455 10.561 1.00 76.69 82 ILE A CA 1
ATOM 685 C C . ILE A 1 82 ? -18.448 -11.285 10.135 1.00 76.69 82 ILE A C 1
ATOM 687 O O . ILE A 1 82 ? -17.824 -10.623 10.964 1.00 76.69 82 ILE A O 1
ATOM 691 N N . ALA A 1 83 ? -18.312 -11.065 8.830 1.00 72.38 83 ALA A N 1
ATOM 692 C CA . ALA A 1 83 ? -17.495 -9.988 8.269 1.00 72.38 83 ALA A CA 1
ATOM 693 C C . ALA A 1 83 ? -18.054 -9.525 6.922 1.00 72.38 83 ALA A C 1
ATOM 695 O O . ALA A 1 83 ? -18.784 -10.249 6.250 1.00 72.38 83 ALA A O 1
ATOM 696 N N . PHE A 1 84 ? -17.740 -8.287 6.544 1.00 69.19 84 PHE A N 1
ATOM 697 C CA . PHE A 1 84 ? -18.201 -7.713 5.283 1.00 69.19 84 PHE A CA 1
ATOM 698 C C . PHE A 1 84 ? -17.626 -8.501 4.090 1.00 69.19 84 PHE A C 1
ATOM 700 O O . PHE A 1 84 ? -16.403 -8.688 4.005 1.00 69.19 84 PHE A O 1
ATOM 707 N N . GLY A 1 85 ? -18.500 -8.982 3.196 1.00 69.44 85 GLY A N 1
ATOM 708 C CA . GLY A 1 85 ? -18.141 -9.851 2.070 1.00 69.44 85 GLY A CA 1
ATOM 709 C C . GLY A 1 85 ? -17.757 -11.283 2.476 1.00 69.44 85 GLY A C 1
ATOM 710 O O . GLY A 1 85 ? -16.784 -11.831 1.954 1.00 69.44 85 GLY A O 1
ATOM 711 N N . GLN A 1 86 ? -18.444 -11.872 3.460 1.00 74.38 86 GLN A N 1
ATOM 712 C CA . GLN A 1 86 ? -18.332 -13.286 3.863 1.00 74.38 86 GLN A CA 1
ATOM 713 C C . GLN A 1 86 ? -19.671 -14.011 3.671 1.00 74.38 86 GLN A C 1
ATOM 715 O O . GLN A 1 86 ? -20.695 -13.345 3.606 1.00 74.38 86 GLN A O 1
ATOM 720 N N . PRO A 1 87 ? -19.709 -15.361 3.660 1.00 76.69 87 PRO A N 1
ATOM 721 C CA . PRO A 1 87 ? -20.968 -16.110 3.538 1.00 76.69 87 PRO A CA 1
ATOM 722 C C . PRO A 1 87 ? -22.019 -15.736 4.594 1.00 76.69 87 PRO A C 1
ATOM 724 O O . PRO A 1 87 ? -23.216 -15.841 4.348 1.00 76.69 87 PRO A O 1
ATOM 727 N N . ARG A 1 88 ? -21.562 -15.293 5.773 1.00 73.62 88 ARG A N 1
ATOM 728 C CA . ARG A 1 88 ? -22.387 -14.684 6.814 1.00 73.62 88 ARG A CA 1
ATOM 729 C C . ARG A 1 88 ? -22.035 -13.202 6.902 1.00 73.62 88 ARG A C 1
ATOM 731 O O . ARG A 1 88 ? -21.075 -12.813 7.568 1.00 73.62 88 ARG A O 1
ATOM 738 N N . GLU A 1 89 ? -22.773 -12.392 6.156 1.00 71.31 89 GLU A N 1
ATOM 739 C CA . GLU A 1 89 ? -22.569 -10.947 6.142 1.00 71.31 89 GLU A CA 1
ATOM 740 C C . GLU A 1 89 ? -23.100 -10.290 7.415 1.00 71.31 89 GLU A C 1
ATOM 742 O O . GLU A 1 89 ? -23.947 -10.833 8.128 1.00 71.31 89 GLU A O 1
ATOM 747 N N . TRP A 1 90 ? -22.577 -9.097 7.698 1.00 72.19 90 TRP A N 1
ATOM 748 C CA . TRP A 1 90 ? -23.113 -8.245 8.750 1.00 72.19 90 TRP A CA 1
ATOM 749 C C . TRP A 1 90 ? -24.548 -7.848 8.404 1.00 72.19 90 TRP A C 1
ATOM 751 O O . TRP A 1 90 ? -24.756 -7.269 7.334 1.00 72.19 90 TRP A O 1
ATOM 761 N N . PRO A 1 91 ? -25.530 -8.090 9.291 1.00 73.25 91 PRO A N 1
ATOM 762 C CA . PRO A 1 91 ? -26.857 -7.547 9.083 1.00 73.25 91 PRO A CA 1
ATOM 763 C C . PRO A 1 91 ? -26.762 -6.015 9.125 1.00 73.25 91 PRO A C 1
ATOM 765 O O . PRO A 1 91 ? -26.135 -5.465 10.044 1.00 73.25 91 PRO A O 1
ATOM 768 N N . PRO A 1 92 ? -27.359 -5.301 8.157 1.00 64.62 92 PRO A N 1
ATOM 769 C CA . PRO A 1 92 ? -27.350 -3.846 8.161 1.00 64.62 92 PRO A CA 1
ATOM 770 C C . PRO A 1 92 ? -27.984 -3.325 9.459 1.00 64.62 92 PRO A C 1
ATOM 772 O O . PRO A 1 92 ? -29.061 -3.771 9.840 1.00 64.62 92 PRO A O 1
ATOM 775 N N . ARG A 1 93 ? -27.325 -2.351 10.107 1.00 64.81 93 ARG A N 1
ATOM 776 C CA . ARG A 1 93 ? -27.747 -1.714 11.377 1.00 64.81 93 ARG A CA 1
ATOM 777 C C . ARG A 1 93 ? -27.733 -2.640 12.606 1.00 64.81 93 ARG A C 1
ATOM 779 O O . ARG A 1 93 ? -28.701 -2.665 13.356 1.00 64.81 93 ARG A O 1
ATOM 786 N N . SER A 1 94 ? -26.629 -3.349 12.844 1.00 66.88 94 SER A N 1
ATOM 787 C CA . SER A 1 94 ? -26.438 -4.164 14.060 1.00 66.88 94 SER A CA 1
ATOM 788 C C . SER A 1 94 ? -25.467 -3.502 15.057 1.00 66.88 94 SER A C 1
ATOM 790 O O . SER A 1 94 ? -24.312 -3.929 15.132 1.00 66.88 94 SER A O 1
ATOM 792 N N . PRO A 1 95 ? -25.887 -2.466 15.814 1.00 60.75 95 PRO A N 1
ATOM 793 C CA . PRO A 1 95 ? -25.053 -1.841 16.849 1.00 60.75 95 PRO A CA 1
ATOM 794 C C . PRO A 1 95 ? -24.729 -2.799 18.010 1.00 60.75 95 PRO A C 1
ATOM 796 O O . PRO A 1 95 ? -23.778 -2.582 18.747 1.00 60.75 95 PRO A O 1
ATOM 799 N N . ASP A 1 96 ? -25.471 -3.898 18.157 1.00 64.00 96 ASP A N 1
ATOM 800 C CA . ASP A 1 96 ? -25.245 -4.889 19.220 1.00 64.00 96 ASP A CA 1
ATOM 801 C C . ASP A 1 96 ? -24.001 -5.760 18.983 1.00 64.00 96 ASP A C 1
ATOM 803 O O . ASP A 1 96 ? -23.539 -6.470 19.874 1.00 64.00 96 ASP A O 1
ATOM 807 N N . LEU A 1 97 ? -23.466 -5.742 17.761 1.00 64.06 97 LEU A N 1
ATOM 808 C CA . LEU A 1 97 ? -22.374 -6.616 17.343 1.00 64.06 97 LEU A CA 1
ATOM 809 C C . LEU A 1 97 ? -21.015 -5.901 17.316 1.00 64.06 97 LEU A C 1
ATOM 811 O O . LEU A 1 97 ? -19.979 -6.556 17.201 1.00 64.06 97 LEU A O 1
ATOM 815 N N . THR A 1 98 ? -20.985 -4.577 17.444 1.00 68.25 98 THR A N 1
ATOM 816 C CA . THR A 1 98 ? -19.755 -3.800 17.604 1.00 68.25 98 THR A CA 1
ATOM 817 C C . THR A 1 98 ? -19.462 -3.644 19.098 1.00 68.25 98 THR A C 1
ATOM 819 O O . THR A 1 98 ? -20.228 -2.999 19.812 1.00 68.25 98 THR A O 1
ATOM 822 N N . PRO A 1 99 ? -18.334 -4.177 19.613 1.00 68.94 99 PRO A N 1
ATOM 823 C CA . PRO A 1 99 ? -17.981 -4.036 21.027 1.00 68.94 99 PRO A CA 1
ATOM 824 C C . PRO A 1 99 ? -17.968 -2.575 21.498 1.00 68.94 99 PRO A C 1
ATOM 826 O O . PRO A 1 99 ? -18.320 -2.289 22.637 1.00 68.94 99 PRO A O 1
ATOM 829 N N . CYS A 1 100 ? -17.626 -1.634 20.613 1.00 73.62 100 CYS A N 1
ATOM 830 C CA . CYS A 1 100 ? -17.713 -0.207 20.909 1.00 73.62 100 CYS A CA 1
ATOM 831 C C . CYS A 1 100 ? -19.162 0.276 21.104 1.00 73.62 100 CYS A C 1
ATOM 833 O O . CYS A 1 100 ? -19.443 0.978 22.072 1.00 73.62 100 CYS A O 1
ATOM 835 N N . ASP A 1 101 ? -20.101 -0.100 20.239 1.00 74.00 101 ASP A N 1
ATOM 836 C CA . ASP A 1 101 ? -21.475 0.406 20.353 1.00 74.00 101 ASP A CA 1
ATOM 837 C C . ASP A 1 101 ? -22.277 -0.334 21.439 1.00 74.00 101 ASP A C 1
ATOM 839 O O . ASP A 1 101 ? -23.151 0.266 22.061 1.00 74.00 101 ASP A O 1
ATOM 843 N N . PHE A 1 102 ? -21.946 -1.594 21.749 1.00 68.69 102 PHE A N 1
ATOM 844 C CA . PHE A 1 102 ? -22.564 -2.327 22.860 1.00 68.69 102 PHE A CA 1
ATOM 845 C C . PHE A 1 102 ? -21.962 -1.946 24.223 1.00 68.69 102 PHE A C 1
ATOM 847 O O . PHE A 1 102 ? -22.674 -1.515 25.131 1.00 68.69 102 PHE A O 1
ATOM 854 N N . PHE A 1 103 ? -20.642 -2.085 24.382 1.00 76.06 103 PHE A N 1
ATOM 855 C CA . PHE A 1 103 ? -19.983 -1.923 25.680 1.00 76.06 103 PHE A CA 1
ATOM 856 C C . PHE A 1 103 ? -19.582 -0.472 25.948 1.00 76.06 103 PHE A C 1
ATOM 858 O O . PHE A 1 103 ? -19.994 0.105 26.956 1.00 76.06 103 PHE A O 1
ATOM 865 N N . LEU A 1 104 ? -18.812 0.146 25.044 1.00 78.94 104 LEU A N 1
ATOM 866 C CA . LEU A 1 104 ? -18.285 1.496 25.273 1.00 78.94 104 LEU A CA 1
ATOM 867 C C . LEU A 1 104 ? -19.419 2.526 25.340 1.00 78.94 104 LEU A C 1
ATOM 869 O O . LEU A 1 104 ? -19.439 3.342 26.257 1.00 78.94 104 LEU A O 1
ATOM 873 N N . TRP A 1 105 ? -20.399 2.469 24.438 1.00 80.69 105 TRP A N 1
ATOM 874 C CA . TRP A 1 105 ? -21.533 3.396 24.477 1.00 80.69 105 TRP A CA 1
ATOM 875 C C . TRP A 1 105 ? -22.412 3.217 25.725 1.00 80.69 105 TRP A C 1
ATOM 877 O O . TRP A 1 105 ? -22.857 4.205 26.312 1.00 80.69 105 TRP A O 1
ATOM 887 N N . GLY A 1 106 ? -22.647 1.976 26.167 1.00 82.94 106 GLY A N 1
ATOM 888 C CA . GLY A 1 106 ? -23.357 1.691 27.419 1.00 82.94 106 GLY A CA 1
ATOM 889 C C . GLY A 1 106 ? -22.623 2.245 28.643 1.00 82.94 106 GLY A C 1
ATOM 890 O O . GLY A 1 106 ? -23.223 2.926 29.478 1.00 82.94 106 GLY A O 1
ATOM 891 N N . TYR A 1 107 ? -21.308 2.028 28.701 1.00 82.44 107 TYR A N 1
ATOM 892 C CA . TYR A 1 107 ? -20.436 2.542 29.754 1.00 82.44 107 TYR A CA 1
ATOM 893 C C . TYR A 1 107 ? -20.405 4.076 29.790 1.00 82.44 107 TYR A C 1
ATOM 895 O O . TYR A 1 107 ? -20.593 4.680 30.848 1.00 82.44 107 TYR A O 1
ATOM 903 N N . LEU A 1 108 ? -20.226 4.715 28.630 1.00 82.31 108 LEU A N 1
ATOM 904 C CA . LEU A 1 108 ? -20.190 6.172 28.510 1.00 82.31 108 LEU A CA 1
ATOM 905 C C . LEU A 1 108 ? -21.511 6.803 28.940 1.00 82.31 108 LEU A C 1
ATOM 907 O O . LEU A 1 108 ? -21.492 7.751 29.721 1.00 82.31 108 LEU A O 1
ATOM 911 N N . LYS A 1 109 ? -22.651 6.249 28.510 1.00 81.06 109 LYS A N 1
ATOM 912 C CA . LYS A 1 109 ? -23.966 6.710 28.974 1.00 81.06 109 LYS A CA 1
ATOM 913 C C . LYS A 1 109 ? -24.075 6.619 30.494 1.00 81.06 109 LYS A C 1
ATOM 915 O O . LYS A 1 109 ? -24.401 7.616 31.126 1.00 81.06 109 LYS A O 1
ATOM 920 N N . SER A 1 110 ? -23.742 5.472 31.090 1.00 83.19 110 SER A N 1
ATOM 921 C CA . SER A 1 110 ? -23.799 5.297 32.550 1.00 83.19 110 SER A CA 1
ATOM 922 C C . SER A 1 110 ? -22.973 6.348 33.302 1.00 83.19 110 SER A C 1
ATOM 924 O O . SER A 1 110 ? -23.426 6.880 34.310 1.00 83.19 110 SER A O 1
ATOM 926 N N . ARG A 1 111 ? -21.789 6.706 32.789 1.00 80.38 111 ARG A N 1
ATOM 927 C CA . ARG A 1 111 ? -20.929 7.728 33.401 1.00 80.38 111 ARG A CA 1
ATOM 928 C C . ARG A 1 111 ? -21.430 9.155 33.188 1.00 80.38 111 ARG A C 1
ATOM 930 O O . ARG A 1 111 ? -21.447 9.924 34.139 1.00 80.38 111 ARG A O 1
ATOM 937 N N . VAL A 1 112 ? -21.865 9.505 31.980 1.00 82.19 112 VAL A N 1
ATOM 938 C CA . VAL A 1 112 ? -22.360 10.859 31.675 1.00 82.19 112 VAL A CA 1
ATOM 939 C C . VAL A 1 112 ? -23.670 11.147 32.414 1.00 82.19 112 VAL A C 1
ATOM 941 O O . VAL A 1 112 ? -23.866 12.255 32.899 1.00 82.19 112 VAL A O 1
ATOM 944 N N . TYR A 1 113 ? -24.550 10.154 32.573 1.00 80.25 113 TYR A N 1
ATOM 945 C CA . TYR A 1 113 ? -25.809 10.336 33.302 1.00 80.25 113 TYR A CA 1
ATOM 946 C C . TYR A 1 113 ? -25.656 10.352 34.834 1.00 80.25 113 TYR A C 1
ATOM 948 O O . TYR A 1 113 ? -26.601 10.748 35.510 1.00 80.25 113 TYR A O 1
ATOM 956 N N . GLN A 1 114 ? -24.496 9.981 35.400 1.00 79.94 114 GLN A N 1
ATOM 957 C CA . GLN A 1 114 ? -24.213 10.180 36.836 1.00 79.94 114 GLN A CA 1
ATOM 958 C C . GLN A 1 114 ? -24.083 11.668 37.192 1.00 79.94 114 GLN A C 1
ATOM 960 O O . GLN A 1 114 ? -24.487 12.082 38.275 1.00 79.94 114 GLN A O 1
ATOM 965 N N . THR A 1 115 ? -23.551 12.476 36.274 1.00 79.62 115 THR A N 1
ATOM 966 C CA . THR A 1 115 ? -23.403 13.929 36.415 1.00 79.62 115 THR A CA 1
ATOM 967 C C . THR A 1 115 ? -23.926 14.597 35.145 1.00 79.62 115 THR A C 1
ATOM 969 O O . THR A 1 115 ? -23.139 14.830 34.22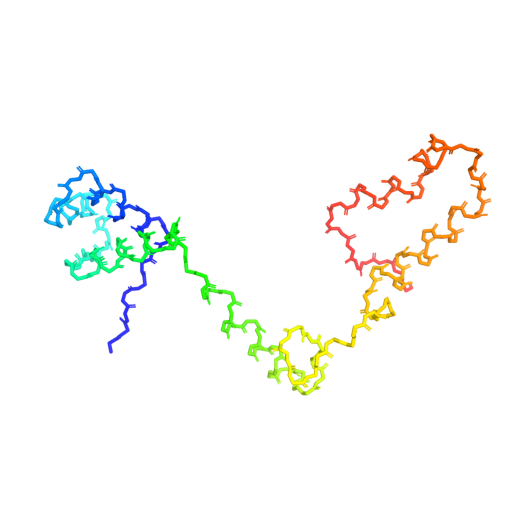4 1.00 79.62 115 THR A O 1
ATOM 972 N N . PRO A 1 116 ? -25.244 14.859 35.049 1.00 78.38 116 PRO A N 1
ATOM 973 C CA . PRO A 1 116 ? -25.847 15.377 33.830 1.00 78.38 116 PRO A CA 1
ATOM 974 C C . PRO A 1 116 ? -25.230 16.740 33.472 1.00 78.38 116 PRO A C 1
ATOM 976 O O . PRO A 1 116 ? -25.349 17.684 34.258 1.00 78.38 116 PRO A O 1
ATOM 979 N N . PRO A 1 117 ? -24.558 16.860 32.314 1.00 77.69 117 PRO A N 1
ATOM 980 C CA . PRO A 1 117 ? -23.912 18.104 31.919 1.00 77.69 117 PRO A CA 1
ATOM 981 C C . PRO A 1 117 ? -24.963 19.159 31.561 1.00 77.69 117 PRO A C 1
ATOM 983 O O . PRO A 1 117 ? -25.974 18.852 30.929 1.00 77.69 117 PRO A O 1
ATOM 986 N N . GLN A 1 118 ? -24.718 20.408 31.953 1.00 82.69 118 GLN A N 1
ATOM 987 C CA . GLN A 1 118 ? -25.638 21.526 31.710 1.00 82.69 118 GLN A CA 1
ATOM 988 C C . GLN A 1 118 ? -25.385 22.191 30.350 1.00 82.69 118 GLN A C 1
ATOM 990 O O . GLN A 1 118 ? -26.277 22.817 29.780 1.00 82.69 118 GLN A O 1
ATOM 995 N N . ASN A 1 119 ? -24.171 22.055 29.813 1.00 82.44 119 ASN A N 1
ATOM 996 C CA . ASN A 1 119 ? -23.756 22.642 28.544 1.00 82.44 119 ASN A CA 1
ATOM 997 C C . ASN A 1 119 ? -22.735 21.740 27.811 1.00 82.44 119 ASN A C 1
ATOM 999 O O . ASN A 1 119 ? -22.270 20.723 28.332 1.00 82.44 119 ASN A O 1
ATOM 1003 N N . LEU A 1 120 ? -22.407 22.089 26.561 1.00 78.62 120 LEU A N 1
ATOM 1004 C CA . LEU A 1 120 ? -21.496 21.297 25.719 1.00 78.62 120 LEU A CA 1
ATOM 1005 C C . LEU A 1 120 ? -20.051 21.272 26.243 1.00 78.62 120 LEU A C 1
ATOM 1007 O O . LEU A 1 120 ? -19.333 20.298 26.009 1.00 78.62 120 LEU A O 1
ATOM 1011 N N . GLU A 1 121 ? -19.629 22.323 26.946 1.00 77.00 121 GLU A N 1
ATOM 1012 C CA . GLU A 1 121 ? -18.297 22.420 27.548 1.00 77.00 121 GLU A CA 1
ATOM 1013 C C . GLU A 1 121 ? -18.161 21.444 28.721 1.00 77.00 121 GLU A C 1
ATOM 1015 O O . GLU A 1 121 ? -17.186 20.697 28.789 1.00 77.00 121 GLU A O 1
ATOM 1020 N N . ASP A 1 122 ? -19.185 21.361 29.570 1.00 75.25 122 ASP A N 1
ATOM 1021 C CA . ASP A 1 122 ? -19.269 20.406 30.673 1.00 75.25 122 ASP A CA 1
ATOM 1022 C C . ASP A 1 122 ? -19.232 18.971 30.154 1.00 75.25 122 ASP A C 1
ATOM 1024 O O . ASP A 1 122 ? -18.492 18.146 30.684 1.00 75.25 122 ASP A O 1
ATOM 1028 N N . LEU A 1 123 ? -19.972 18.677 29.075 1.00 76.62 123 LEU A N 1
ATOM 1029 C CA . LEU A 1 123 ? -19.949 17.360 28.439 1.00 76.62 123 LEU A CA 1
ATOM 1030 C C . LEU A 1 123 ? -18.530 17.008 27.967 1.00 76.62 123 LEU A C 1
ATOM 1032 O O . LEU A 1 123 ? -18.042 15.920 28.271 1.00 76.62 123 LEU A O 1
ATOM 1036 N N . ARG A 1 124 ? -17.847 17.923 27.265 1.00 73.56 124 ARG A N 1
ATOM 1037 C CA . ARG A 1 124 ? -16.482 17.701 26.755 1.00 73.56 124 ARG A CA 1
ATOM 1038 C C . ARG A 1 124 ? -15.459 17.511 27.877 1.00 73.56 124 ARG A C 1
ATOM 1040 O O . ARG A 1 124 ? -14.525 16.729 27.711 1.00 73.56 124 ARG A O 1
ATOM 1047 N N . ASN A 1 125 ? -15.659 18.198 28.998 1.00 69.31 125 ASN A N 1
ATOM 1048 C CA . ASN A 1 125 ? -14.783 18.159 30.165 1.00 69.31 125 ASN A CA 1
ATOM 1049 C C . ASN A 1 125 ? -15.156 17.053 31.168 1.00 69.31 125 ASN A C 1
ATOM 1051 O O . ASN A 1 125 ? -14.494 16.923 32.198 1.00 69.31 125 ASN A O 1
ATOM 1055 N N . THR A 1 126 ? -16.179 16.230 30.895 1.00 68.50 126 THR A N 1
ATOM 1056 C CA . THR A 1 126 ? -16.451 15.059 31.739 1.00 68.50 126 THR A CA 1
ATOM 1057 C C . THR A 1 126 ? -15.255 14.106 31.708 1.00 68.50 126 THR A C 1
ATOM 1059 O O . THR A 1 126 ? -14.850 13.605 30.653 1.00 68.50 126 THR A O 1
ATOM 1062 N N . GLU A 1 127 ? -14.698 13.805 32.885 1.00 62.25 127 GLU A N 1
ATOM 1063 C CA . GLU A 1 127 ? -13.515 12.942 33.018 1.00 62.25 127 GLU A CA 1
ATOM 1064 C C . GLU A 1 127 ? -13.671 11.587 32.306 1.00 62.25 127 GLU A C 1
ATOM 1066 O O . GLU A 1 127 ? -12.694 11.004 31.829 1.00 62.25 127 GLU A O 1
ATOM 1071 N N . SER A 1 128 ? -14.902 11.074 32.226 1.00 61.69 128 SER A N 1
ATOM 1072 C CA . SER A 1 128 ? -15.249 9.818 31.562 1.00 61.69 128 SER A CA 1
ATOM 1073 C C . SER A 1 128 ? -14.982 9.821 30.057 1.00 61.69 128 SER A C 1
ATOM 1075 O O . SER A 1 128 ? -14.493 8.819 29.539 1.00 61.69 128 SER A O 1
ATOM 1077 N N . LEU A 1 129 ? -15.250 10.925 29.350 1.00 63.94 129 LEU A N 1
ATOM 1078 C CA . LEU A 1 129 ? -14.962 11.022 27.914 1.00 63.94 129 LEU A CA 1
ATOM 1079 C C . LEU A 1 129 ? -13.468 11.251 27.669 1.00 63.94 129 LEU A C 1
ATOM 1081 O O . LEU A 1 129 ? -12.884 10.640 26.772 1.00 63.94 129 LEU A O 1
ATOM 1085 N N . GLN A 1 130 ? -12.821 12.052 28.515 1.00 60.06 130 GLN A N 1
ATOM 1086 C CA . GLN A 1 130 ? -11.401 12.371 28.382 1.00 60.06 130 GLN A CA 1
ATOM 1087 C C . GLN A 1 130 ? -10.496 11.144 28.607 1.00 60.06 130 GLN A C 1
ATOM 1089 O O . GLN A 1 130 ? -9.551 10.932 27.842 1.00 60.06 130 GLN A O 1
ATOM 1094 N N . LYS A 1 131 ? -10.820 10.278 29.581 1.00 61.84 131 LYS A N 1
ATOM 1095 C CA . LYS A 1 131 ? -10.105 9.006 29.824 1.00 61.84 131 LYS A CA 1
ATOM 1096 C C . LYS A 1 131 ? -10.231 8.033 28.642 1.00 61.84 131 LYS A C 1
ATOM 1098 O O . LYS A 1 131 ? -9.244 7.403 28.263 1.00 61.84 131 LYS A O 1
ATOM 1103 N N . CYS A 1 132 ? -11.404 7.952 28.009 1.00 56.66 132 CYS A N 1
ATOM 1104 C CA . CYS A 1 132 ? -11.622 7.090 26.842 1.00 56.66 132 CYS A CA 1
ATOM 1105 C C . CYS A 1 132 ? -10.907 7.596 25.576 1.00 56.66 132 CYS A C 1
ATOM 1107 O O . CYS A 1 132 ? -10.377 6.786 24.820 1.00 56.66 132 CYS A O 1
ATOM 1109 N N . ILE A 1 133 ? -10.839 8.915 25.358 1.00 58.16 133 ILE A N 1
ATOM 1110 C CA . ILE A 1 133 ? -10.162 9.513 24.191 1.00 58.16 133 ILE A CA 1
ATOM 1111 C C . ILE A 1 133 ? -8.628 9.423 24.319 1.00 58.16 133 ILE A C 1
ATOM 1113 O O . ILE A 1 133 ? -7.926 9.316 23.312 1.00 58.16 133 ILE A O 1
ATOM 1117 N N . HIS A 1 134 ? -8.091 9.423 25.545 1.00 50.84 134 HIS A N 1
ATOM 1118 C CA . HIS A 1 134 ? -6.646 9.365 25.792 1.00 50.84 134 HIS A CA 1
ATOM 1119 C C . HIS A 1 134 ? -6.049 7.943 25.750 1.00 50.84 134 HIS A C 1
ATOM 1121 O O . HIS A 1 134 ? -4.835 7.794 25.598 1.00 50.84 134 HIS A O 1
ATOM 1127 N N . CYS A 1 135 ? -6.866 6.886 25.816 1.00 45.56 135 CYS A N 1
ATOM 1128 C CA . CYS A 1 135 ? -6.396 5.498 25.752 1.00 45.56 135 CYS A CA 1
ATOM 1129 C C . CYS A 1 135 ? -6.016 5.071 24.320 1.00 45.56 135 CYS A C 1
ATOM 1131 O O . CYS A 1 135 ? -6.690 4.275 23.664 1.00 45.56 135 CYS A O 1
ATOM 1133 N N . ARG A 1 136 ? -4.870 5.566 23.839 1.00 44.34 136 ARG A N 1
ATOM 1134 C CA . ARG A 1 136 ? -4.114 4.952 22.741 1.00 44.34 136 ARG A CA 1
ATOM 1135 C C . ARG A 1 136 ? -3.431 3.672 23.246 1.00 44.34 136 ARG A C 1
ATOM 1137 O O . ARG A 1 136 ? -2.262 3.703 23.604 1.00 44.34 136 ARG A O 1
ATOM 1144 N N . GLY A 1 137 ? -4.142 2.540 23.226 1.00 41.84 137 GLY A N 1
ATOM 1145 C CA . GLY A 1 137 ? -3.487 1.239 23.004 1.00 41.84 137 GLY A CA 1
ATOM 1146 C C . GLY A 1 137 ? -3.467 0.182 24.115 1.00 41.84 137 GLY A C 1
ATOM 1147 O O . GLY A 1 137 ? -2.815 -0.835 23.905 1.00 41.84 137 GLY A O 1
ATOM 1148 N N . THR A 1 138 ? -4.182 0.319 25.233 1.00 45.59 138 THR A N 1
ATOM 1149 C CA . THR A 1 138 ? -4.272 -0.765 26.236 1.00 45.59 138 THR A CA 1
ATOM 1150 C C . THR A 1 138 ? -5.724 -1.066 26.589 1.00 45.59 138 THR A C 1
ATOM 1152 O O . THR A 1 138 ? -6.305 -0.439 27.467 1.00 45.59 138 THR A O 1
ATOM 1155 N N . TRP A 1 139 ? -6.316 -2.039 25.901 1.00 41.78 139 TRP A N 1
ATOM 1156 C CA . TRP A 1 139 ? -7.615 -2.609 26.259 1.00 41.78 139 TRP A CA 1
ATOM 1157 C C . TRP A 1 139 ? -7.470 -4.131 26.281 1.00 41.78 139 TRP A C 1
ATOM 1159 O O . TRP A 1 139 ? -7.336 -4.703 25.203 1.00 41.78 139 TRP A O 1
ATOM 1169 N N . PHE A 1 140 ? -7.410 -4.737 27.481 1.00 38.03 140 PHE A N 1
ATOM 1170 C CA . PHE A 1 140 ? -7.966 -6.063 27.861 1.00 38.03 140 PHE A CA 1
ATOM 1171 C C . PHE A 1 140 ? -7.440 -6.671 29.184 1.00 38.03 140 PHE A C 1
ATOM 1173 O O . PHE A 1 140 ? -7.693 -7.844 29.446 1.00 38.03 140 PHE A O 1
ATOM 1180 N N . ALA A 1 141 ? -6.756 -5.927 30.052 1.00 34.34 141 ALA A N 1
ATOM 1181 C CA . ALA A 1 141 ? -6.447 -6.416 31.397 1.00 34.34 141 ALA A CA 1
ATOM 1182 C C . ALA A 1 141 ? -7.155 -5.542 32.433 1.00 34.34 141 ALA A C 1
ATOM 118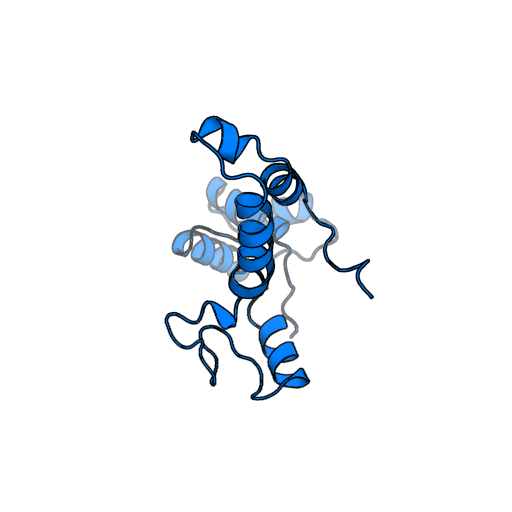4 O O . ALA A 1 141 ? -7.141 -4.325 32.299 1.00 34.34 141 ALA A O 1
ATOM 1185 N N . GLU A 1 142 ? -7.746 -6.194 33.434 1.00 37.75 142 GLU A N 1
ATOM 1186 C CA . GLU A 1 142 ? -8.448 -5.627 34.596 1.00 37.75 142 GLU A CA 1
ATOM 1187 C C . GLU A 1 142 ? -9.946 -5.357 34.410 1.00 37.75 142 GLU A C 1
ATOM 1189 O O . GLU A 1 142 ? -10.418 -4.225 34.350 1.00 37.75 142 GLU A O 1
ATOM 1194 N N . SER A 1 143 ? -10.707 -6.455 34.372 1.00 34.16 143 SER A N 1
ATOM 1195 C CA . SER A 1 143 ? -11.951 -6.628 35.143 1.00 34.16 143 SER A CA 1
ATOM 1196 C C . SER A 1 143 ? -12.359 -8.110 35.103 1.00 34.16 143 SER A C 1
ATOM 1198 O O . SER A 1 143 ? -13.160 -8.531 34.269 1.00 34.16 143 SER A O 1
ATOM 1200 N N . CYS A 1 144 ? -11.744 -8.904 35.978 1.00 34.31 144 CYS A N 1
ATOM 1201 C CA . CYS A 1 144 ? -12.331 -10.087 36.609 1.00 34.31 144 CYS A CA 1
ATOM 1202 C C . CYS A 1 144 ? -12.185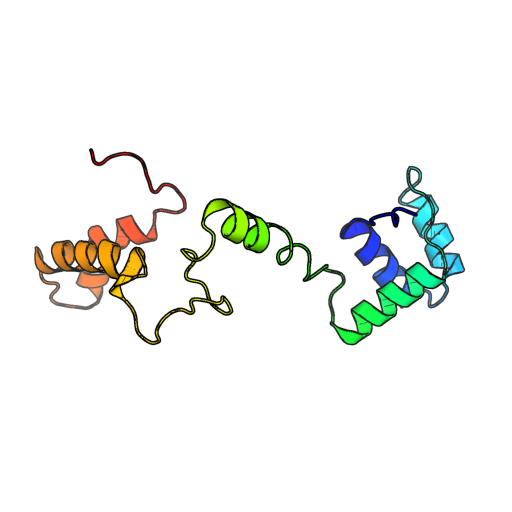 -9.878 38.113 1.00 34.31 144 CYS A C 1
ATOM 1204 O O . CYS A 1 144 ? -11.116 -9.354 38.502 1.00 34.31 144 CYS A O 1
#

pLDDT: mean 75.51, std 16.51, range [34.16, 96.25]

InterPro domains:
  IPR032135 Helix-turn-helix domain (DUF4817) [PF16087] (7-58)
  IPR036397 Ribonuclease H superfamily [G3DSA:3.30.420.10] (66-141)